Protein AF-A0A151L3L3-F1 (afdb_monomer_lite)

Sequence (110 aa):
MELNKNEDINKINLDGIQVESSSKEEAIRVCTRIRPLFQKEINQGHLKAWKMNETDMHLIIDPPSMTEMLNARVAKKGNKIELKKNVEKSEGQKAVIQRHYAFDRCFDDF

Radius of gyration: 25.7 Å; chains: 1; bounding box: 40×74×55 Å

Structure (mmCIF, N/CA/C/O backbone):
data_AF-A0A151L3L3-F1
#
_entry.id   AF-A0A151L3L3-F1
#
loop_
_atom_site.group_PDB
_atom_site.id
_atom_site.type_symbol
_atom_site.label_atom_id
_atom_site.label_alt_id
_atom_site.label_comp_id
_atom_site.label_asym_id
_atom_site.label_entity_id
_atom_site.label_seq_id
_atom_site.pdbx_PDB_ins_code
_atom_site.Cartn_x
_atom_site.Cartn_y
_atom_site.Cartn_z
_atom_site.occupancy
_atom_site.B_iso_or_equiv
_atom_site.auth_seq_id
_atom_site.auth_comp_id
_atom_site.auth_asym_id
_atom_site.auth_atom_id
_atom_site.pdbx_PDB_model_num
ATOM 1 N N . MET A 1 1 ? -18.244 -52.122 -29.586 1.00 37.28 1 MET A N 1
ATOM 2 C CA . MET A 1 1 ? -18.258 -50.797 -28.933 1.00 37.28 1 MET A CA 1
ATOM 3 C C . MET A 1 1 ? -16.913 -50.633 -28.259 1.00 37.28 1 MET A C 1
ATOM 5 O O . MET A 1 1 ? -16.701 -51.210 -27.202 1.00 37.28 1 MET A O 1
ATOM 9 N N . GLU A 1 2 ? -15.981 -49.971 -28.937 1.00 38.38 2 GLU A N 1
ATOM 10 C CA . GLU A 1 2 ? -14.622 -49.745 -28.440 1.00 38.38 2 GLU A CA 1
ATOM 11 C C . GLU A 1 2 ? -14.571 -48.387 -27.732 1.00 38.38 2 GLU A C 1
ATOM 13 O O . GLU A 1 2 ? -15.015 -47.372 -28.267 1.00 38.38 2 GLU A O 1
ATOM 18 N N . LEU A 1 3 ? -14.105 -48.403 -26.485 1.00 42.69 3 LEU A N 1
ATOM 19 C CA . LEU A 1 3 ? -13.989 -47.245 -25.603 1.00 42.69 3 LEU A CA 1
ATOM 20 C C . LEU A 1 3 ? -12.661 -46.531 -25.890 1.00 42.69 3 LEU A C 1
ATOM 22 O O . LEU A 1 3 ? -11.616 -46.969 -25.410 1.00 42.69 3 LEU A O 1
ATOM 26 N N . ASN A 1 4 ? -12.697 -45.429 -26.642 1.00 43.34 4 ASN A N 1
ATOM 27 C CA . ASN A 1 4 ? -11.537 -44.549 -26.796 1.00 43.34 4 ASN A CA 1
ATOM 28 C C . ASN A 1 4 ? -11.356 -43.693 -25.534 1.00 43.34 4 ASN A C 1
ATOM 30 O O . ASN A 1 4 ? -12.164 -42.813 -25.239 1.00 43.34 4 ASN A O 1
ATOM 34 N N . LYS A 1 5 ? -10.281 -43.968 -24.791 1.00 48.44 5 LYS A N 1
ATOM 35 C CA . LYS A 1 5 ? -9.754 -43.113 -23.725 1.00 48.44 5 LYS A CA 1
ATOM 36 C C . LYS A 1 5 ? -8.860 -42.049 -24.365 1.00 48.44 5 LYS A C 1
ATOM 38 O O . LYS A 1 5 ? -7.741 -42.363 -24.754 1.00 48.44 5 LYS A O 1
ATOM 43 N N . ASN A 1 6 ? -9.339 -40.812 -24.456 1.00 47.97 6 ASN A N 1
ATOM 44 C CA . ASN A 1 6 ? -8.477 -39.664 -24.730 1.00 47.97 6 ASN A CA 1
ATOM 45 C C . ASN A 1 6 ? -8.056 -39.054 -23.390 1.00 47.97 6 ASN A C 1
ATOM 47 O O . ASN A 1 6 ? -8.838 -38.378 -22.727 1.00 47.97 6 ASN A O 1
ATOM 51 N N . GLU A 1 7 ? -6.830 -39.359 -22.975 1.00 47.16 7 GLU A N 1
ATOM 52 C CA . GLU A 1 7 ? -6.124 -38.627 -21.928 1.00 47.16 7 GLU A CA 1
ATOM 53 C C . GLU A 1 7 ? -5.568 -37.340 -22.552 1.00 47.16 7 GLU A C 1
ATOM 55 O O . GLU A 1 7 ? -4.547 -37.360 -23.241 1.00 47.16 7 GLU A O 1
ATOM 60 N N . ASP A 1 8 ? -6.257 -36.218 -22.335 1.00 44.59 8 ASP A N 1
ATOM 61 C CA . ASP A 1 8 ? -5.777 -34.885 -22.710 1.00 44.59 8 ASP A CA 1
ATOM 62 C C . ASP A 1 8 ? -4.604 -34.480 -21.807 1.00 44.59 8 ASP A C 1
ATOM 64 O O . ASP A 1 8 ? -4.742 -33.796 -20.789 1.00 44.59 8 ASP A O 1
ATOM 68 N N . ILE A 1 9 ? -3.405 -34.921 -22.182 1.00 51.06 9 ILE A N 1
ATOM 69 C CA . ILE A 1 9 ? -2.154 -34.405 -21.635 1.00 51.06 9 ILE A CA 1
ATOM 70 C C . ILE A 1 9 ? -1.925 -33.032 -22.274 1.00 51.06 9 ILE A C 1
ATOM 72 O O . ILE A 1 9 ? -1.364 -32.927 -23.366 1.00 51.06 9 ILE A O 1
ATOM 76 N N . ASN A 1 10 ? -2.338 -31.969 -21.582 1.00 50.16 10 ASN A N 1
ATOM 77 C CA . ASN A 1 10 ? -1.951 -30.595 -21.903 1.00 50.16 10 ASN A CA 1
ATOM 78 C C . ASN A 1 10 ? -0.427 -30.427 -21.748 1.00 50.16 10 ASN A C 1
ATOM 80 O O . ASN A 1 10 ? 0.072 -29.968 -20.721 1.00 50.16 10 ASN A O 1
ATOM 84 N N . LYS A 1 11 ? 0.333 -30.810 -22.780 1.00 47.16 11 LYS A N 1
ATOM 85 C CA . LYS A 1 11 ? 1.734 -30.416 -22.953 1.00 47.16 11 LYS A CA 1
ATOM 86 C C . LYS A 1 11 ? 1.757 -28.961 -23.401 1.00 47.16 11 LYS A C 1
ATOM 88 O O . LYS A 1 11 ? 1.566 -28.659 -24.576 1.00 47.16 11 LYS A O 1
ATOM 93 N N . ILE A 1 12 ? 1.985 -28.058 -22.455 1.00 57.12 12 ILE A N 1
ATOM 94 C CA . ILE A 1 12 ? 2.284 -26.659 -22.759 1.00 57.12 12 ILE A CA 1
ATOM 9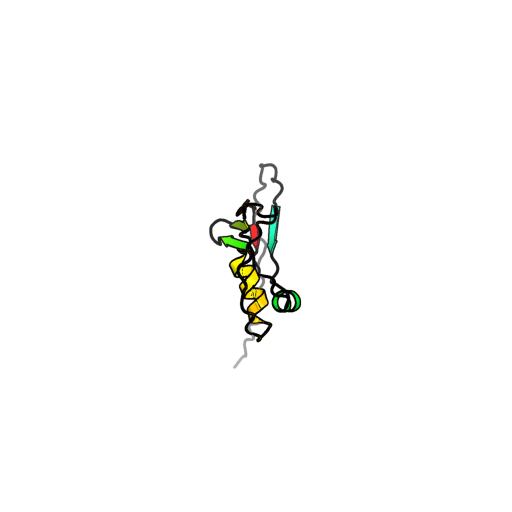5 C C . ILE A 1 12 ? 3.652 -26.650 -23.447 1.00 57.12 12 ILE A C 1
ATOM 97 O O . ILE A 1 12 ? 4.678 -26.902 -22.818 1.00 57.12 12 ILE A O 1
ATOM 101 N N . ASN A 1 13 ? 3.647 -26.450 -24.762 1.00 53.75 13 ASN A N 1
ATOM 102 C CA . ASN A 1 13 ? 4.846 -26.435 -25.586 1.00 53.75 13 ASN A CA 1
ATOM 103 C C . ASN A 1 13 ? 5.558 -25.084 -25.384 1.00 53.75 13 ASN A C 1
ATOM 105 O O . ASN A 1 13 ? 5.068 -24.050 -25.833 1.00 53.75 13 ASN A O 1
ATOM 109 N N . LEU A 1 14 ? 6.670 -25.089 -24.645 1.00 58.91 14 LEU A N 1
ATOM 110 C CA . LEU A 1 14 ? 7.466 -23.900 -24.293 1.00 58.91 14 LEU A CA 1
ATOM 111 C C . LEU A 1 14 ? 8.474 -23.494 -25.389 1.00 58.91 14 LEU A C 1
ATOM 113 O O . LEU A 1 14 ? 9.115 -22.454 -25.267 1.00 58.91 14 LEU A O 1
ATOM 117 N N . ASP A 1 15 ? 8.567 -24.260 -26.479 1.00 52.28 15 ASP A N 1
ATOM 118 C CA . ASP A 1 15 ? 9.569 -24.099 -27.549 1.00 52.28 15 ASP A CA 1
ATOM 119 C C . ASP A 1 15 ? 9.363 -22.867 -28.459 1.00 52.28 15 ASP A C 1
ATOM 121 O O . ASP A 1 15 ? 10.119 -22.656 -29.403 1.00 52.28 15 ASP A O 1
ATOM 125 N N . GLY A 1 16 ? 8.348 -22.037 -28.193 1.00 46.94 16 GLY A N 1
ATOM 126 C CA . GLY A 1 16 ? 8.012 -20.860 -29.004 1.00 46.94 16 GLY A CA 1
ATOM 127 C C . GLY A 1 16 ? 8.430 -19.506 -28.424 1.00 46.94 16 GLY A C 1
ATOM 128 O O . GLY A 1 16 ? 8.229 -18.489 -29.086 1.00 46.94 16 GLY A O 1
ATOM 129 N N . ILE A 1 17 ? 8.985 -19.443 -27.207 1.00 50.94 17 ILE A N 1
ATOM 130 C CA . ILE A 1 17 ? 9.447 -18.165 -26.640 1.00 50.94 17 ILE A CA 1
ATOM 131 C C . ILE A 1 17 ? 10.849 -17.888 -27.182 1.00 50.94 17 ILE A C 1
ATOM 133 O O . ILE A 1 17 ? 11.864 -18.145 -26.538 1.00 50.94 17 ILE A O 1
ATOM 137 N N . GLN A 1 18 ? 10.896 -17.380 -28.410 1.00 50.06 18 GLN A N 1
ATOM 138 C CA . GLN A 1 18 ? 12.109 -16.830 -28.991 1.00 50.06 18 GLN A CA 1
ATOM 139 C C . GLN A 1 18 ? 12.467 -15.559 -28.211 1.00 50.06 18 GLN A C 1
ATOM 141 O O . GLN A 1 18 ? 11.895 -14.492 -28.420 1.00 50.06 18 GLN A O 1
ATOM 146 N N . VAL A 1 19 ? 13.379 -15.698 -27.247 1.00 54.88 19 VAL A N 1
ATOM 147 C CA . VAL A 1 19 ? 13.983 -14.568 -26.539 1.00 54.88 19 VAL A CA 1
ATOM 148 C C . VAL A 1 19 ? 14.866 -13.851 -27.552 1.00 54.88 19 VAL A C 1
ATOM 150 O O . VAL A 1 19 ? 15.989 -14.279 -27.817 1.00 54.88 19 VAL A O 1
ATOM 153 N N . GLU A 1 20 ? 14.344 -12.795 -28.176 1.00 53.41 20 GLU A N 1
ATOM 154 C CA . GLU A 1 20 ? 15.188 -11.889 -28.948 1.00 53.41 20 GLU A CA 1
ATOM 155 C C . GLU A 1 20 ? 16.318 -11.405 -28.037 1.00 53.41 20 GLU A C 1
ATOM 157 O O . GLU A 1 20 ? 16.079 -10.898 -26.937 1.00 53.41 20 GLU A O 1
ATOM 162 N N . SER A 1 21 ? 17.563 -11.611 -28.468 1.00 54.19 21 SER A N 1
ATOM 163 C CA . SER A 1 21 ? 18.743 -11.150 -27.750 1.00 54.19 21 SER A CA 1
ATOM 164 C C . SER A 1 21 ? 18.717 -9.624 -27.707 1.00 54.19 21 SER A C 1
ATOM 166 O O . SER A 1 21 ? 19.129 -8.959 -28.659 1.00 54.19 21 SER A O 1
ATOM 168 N N . SER A 1 22 ? 18.183 -9.075 -26.615 1.00 58.31 22 SER A N 1
ATOM 169 C CA . SER A 1 22 ? 18.142 -7.643 -26.341 1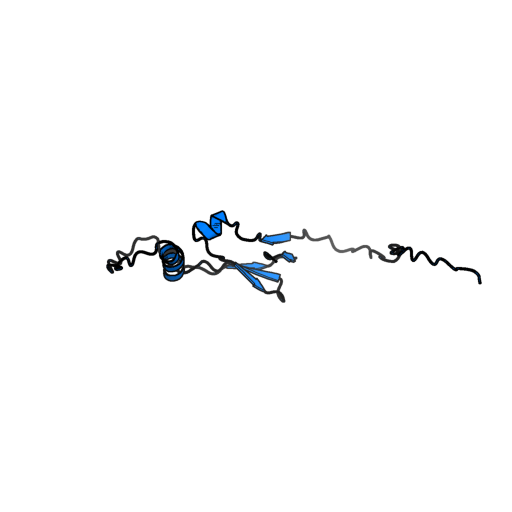.00 58.31 22 SER A CA 1
ATOM 170 C C . SER A 1 22 ? 19.569 -7.104 -26.318 1.00 58.31 22 SER A C 1
ATOM 172 O O . SER A 1 22 ? 20.288 -7.247 -25.337 1.00 58.31 22 SER A O 1
ATOM 174 N N . SER A 1 23 ? 19.975 -6.440 -27.396 1.00 59.97 23 SER A N 1
ATOM 175 C CA . SER A 1 23 ? 21.223 -5.675 -27.509 1.00 59.97 23 SER A CA 1
ATOM 176 C C . SER A 1 23 ? 21.196 -4.351 -26.726 1.00 59.97 23 SER A C 1
ATOM 178 O O . SER A 1 23 ? 22.049 -3.489 -26.920 1.00 59.97 23 SER A O 1
ATOM 180 N N . LYS A 1 24 ? 20.222 -4.177 -25.825 1.00 64.56 24 LYS A N 1
ATOM 181 C CA . LYS A 1 24 ? 20.184 -3.105 -24.829 1.00 64.56 24 LYS A CA 1
ATOM 182 C C . LYS A 1 24 ? 20.694 -3.683 -23.519 1.00 64.56 24 LYS A C 1
ATOM 184 O O . LYS A 1 24 ? 20.177 -4.715 -23.096 1.00 64.56 24 LYS A O 1
ATOM 189 N N . GLU A 1 25 ? 21.669 -3.019 -22.895 1.00 67.44 25 GLU A N 1
ATOM 190 C CA . GLU A 1 25 ? 22.038 -3.284 -21.502 1.00 67.44 25 GLU A CA 1
ATOM 191 C C . GLU A 1 25 ? 20.758 -3.436 -20.682 1.00 67.44 25 GLU A C 1
ATOM 193 O O . GLU A 1 25 ? 19.898 -2.548 -20.666 1.00 67.44 25 GLU A O 1
ATOM 198 N N . GLU A 1 26 ? 20.584 -4.611 -20.085 1.00 74.00 26 GLU A N 1
ATOM 199 C CA . GLU A 1 26 ? 19.405 -4.898 -19.291 1.00 74.00 26 GLU A CA 1
ATOM 200 C C . GLU A 1 26 ? 19.449 -3.993 -18.058 1.00 74.00 26 GLU A C 1
ATOM 202 O O . GLU A 1 26 ? 20.269 -4.164 -17.157 1.00 74.00 26 GLU A O 1
ATOM 207 N N . ALA A 1 27 ? 18.604 -2.962 -18.058 1.00 83.25 27 ALA A N 1
ATOM 208 C CA . ALA A 1 27 ? 18.503 -2.053 -16.930 1.00 83.25 27 ALA A CA 1
ATOM 209 C C . ALA A 1 27 ? 18.065 -2.831 -15.682 1.00 83.25 27 ALA A C 1
ATOM 211 O O . ALA A 1 27 ? 17.179 -3.688 -15.761 1.00 83.25 27 ALA A O 1
ATOM 212 N N . ILE A 1 28 ? 18.656 -2.506 -14.525 1.00 90.12 28 ILE A N 1
ATOM 213 C CA . ILE A 1 28 ? 18.249 -3.091 -13.243 1.00 90.12 28 ILE A CA 1
ATOM 214 C C . ILE A 1 28 ? 16.763 -2.802 -13.037 1.00 90.12 28 ILE A C 1
ATOM 216 O O . ILE A 1 28 ? 16.353 -1.645 -12.952 1.00 90.12 28 ILE A O 1
ATOM 220 N N . ARG A 1 29 ? 15.972 -3.871 -12.943 1.00 91.31 29 ARG A N 1
ATOM 221 C CA . ARG A 1 29 ? 14.537 -3.795 -12.676 1.00 91.31 29 ARG A CA 1
ATOM 222 C C . ARG A 1 29 ? 14.287 -3.754 -11.177 1.00 91.31 29 ARG A C 1
ATOM 224 O O . ARG A 1 29 ? 14.843 -4.560 -10.431 1.00 91.31 29 ARG A O 1
ATOM 231 N N . VAL A 1 30 ? 13.415 -2.854 -10.741 1.00 92.81 30 VAL A N 1
ATOM 232 C CA . VAL A 1 30 ? 13.027 -2.699 -9.337 1.00 92.81 30 VAL A CA 1
ATOM 233 C C . VAL A 1 30 ? 11.517 -2.841 -9.219 1.00 92.81 30 VAL A C 1
ATOM 235 O O . VAL A 1 30 ? 10.753 -2.163 -9.904 1.00 92.81 30 VAL A O 1
ATOM 238 N N . CYS A 1 31 ? 11.078 -3.716 -8.318 1.00 92.94 31 CYS A N 1
ATOM 239 C CA . CYS A 1 31 ? 9.668 -3.915 -8.015 1.00 92.94 31 CYS A CA 1
ATOM 240 C C . CYS A 1 31 ? 9.366 -3.663 -6.539 1.00 92.94 31 CYS A C 1
ATOM 242 O O . CYS A 1 31 ? 10.243 -3.741 -5.676 1.00 92.94 31 CYS A O 1
ATOM 244 N N . THR A 1 32 ? 8.098 -3.380 -6.253 1.00 92.44 32 THR A N 1
ATOM 245 C CA . THR A 1 32 ? 7.583 -3.274 -4.887 1.00 92.44 32 THR A CA 1
ATOM 246 C C . THR A 1 32 ? 6.391 -4.200 -4.696 1.00 92.44 32 THR A C 1
ATOM 248 O O . THR A 1 32 ? 5.595 -4.395 -5.614 1.00 92.44 32 THR A O 1
ATOM 251 N N . ARG A 1 33 ? 6.261 -4.768 -3.495 1.00 92.50 33 ARG A N 1
ATOM 252 C CA . ARG A 1 33 ? 5.105 -5.567 -3.089 1.00 92.50 33 ARG A CA 1
ATOM 253 C C . ARG A 1 33 ? 4.660 -5.155 -1.702 1.00 92.50 33 ARG A C 1
ATOM 255 O O . ARG A 1 33 ? 5.463 -5.155 -0.768 1.00 92.50 33 ARG A O 1
ATOM 262 N N . ILE A 1 34 ? 3.379 -4.855 -1.564 1.00 92.50 34 ILE A N 1
ATOM 263 C CA . ILE A 1 34 ? 2.789 -4.495 -0.284 1.00 92.50 34 ILE A CA 1
ATOM 264 C C . ILE A 1 34 ? 2.001 -5.679 0.250 1.00 92.50 34 ILE A C 1
ATOM 266 O O . ILE A 1 34 ? 1.298 -6.363 -0.478 1.00 92.50 34 ILE A O 1
ATOM 270 N N . ARG A 1 35 ? 2.158 -5.956 1.542 1.00 94.31 35 ARG A N 1
ATOM 271 C CA . ARG A 1 35 ? 1.390 -7.002 2.216 1.00 94.31 35 ARG A CA 1
ATOM 272 C C . ARG A 1 35 ? 0.083 -6.434 2.781 1.00 94.31 35 ARG A C 1
ATOM 274 O O . ARG A 1 35 ? 0.067 -5.267 3.184 1.00 94.31 35 ARG A O 1
ATOM 281 N N . PRO A 1 36 ? -0.954 -7.268 2.944 1.00 94.06 36 PRO A N 1
ATOM 282 C CA . PRO A 1 36 ? -2.103 -6.915 3.764 1.00 94.06 36 PRO A CA 1
ATOM 283 C C . PRO A 1 36 ? -1.692 -6.563 5.197 1.00 94.06 36 PRO A C 1
ATOM 285 O O . PRO A 1 36 ? -0.657 -7.011 5.713 1.00 94.06 36 PRO A O 1
ATOM 288 N N . LEU A 1 37 ? -2.550 -5.800 5.874 1.00 93.00 37 LEU A N 1
ATOM 289 C CA . LEU A 1 37 ? -2.460 -5.638 7.321 1.00 93.00 37 LEU A CA 1
ATOM 290 C C . LEU A 1 37 ? -2.806 -6.959 8.016 1.00 93.00 37 LEU A C 1
ATOM 292 O O . LEU A 1 37 ? -3.805 -7.605 7.708 1.00 93.00 37 LEU A O 1
ATOM 296 N N . PHE A 1 38 ? -2.004 -7.339 9.004 1.00 94.12 38 PHE A N 1
ATOM 297 C CA . PHE A 1 38 ? -2.293 -8.479 9.860 1.00 94.12 38 PHE A CA 1
ATOM 298 C C . PHE A 1 38 ? -3.434 -8.157 10.825 1.00 94.12 38 PHE A C 1
ATOM 300 O O . PHE A 1 38 ? -3.591 -7.019 11.274 1.00 94.12 38 PHE A O 1
ATOM 307 N N . GLN A 1 39 ? -4.158 -9.187 11.274 1.00 92.31 39 GLN A N 1
ATOM 308 C CA . GLN A 1 39 ? -5.260 -9.016 12.226 1.00 92.31 39 GLN A CA 1
ATOM 309 C C . GLN A 1 39 ? -4.839 -8.268 13.500 1.00 92.31 39 GLN A C 1
ATOM 311 O O . GLN A 1 39 ? -5.593 -7.453 14.021 1.00 92.31 39 GLN A O 1
ATOM 316 N N . LYS A 1 40 ? -3.613 -8.489 13.994 1.00 94.06 40 LYS A N 1
ATOM 317 C CA . LYS A 1 40 ? -3.075 -7.769 15.159 1.00 94.06 40 LYS A CA 1
ATOM 318 C C . LYS A 1 40 ? -2.941 -6.263 14.904 1.00 94.06 40 LYS A C 1
ATOM 320 O O . LYS A 1 40 ? -3.263 -5.476 15.788 1.00 94.06 40 LYS A O 1
ATOM 325 N N . GLU A 1 41 ? -2.505 -5.869 13.710 1.00 90.81 41 GLU A N 1
ATOM 326 C CA . GLU A 1 41 ? -2.351 -4.465 13.301 1.00 90.81 41 GLU A CA 1
ATOM 327 C C . GLU A 1 41 ? -3.722 -3.798 13.161 1.00 90.81 41 GLU A C 1
ATOM 329 O O . GLU A 1 41 ? -3.956 -2.715 13.706 1.00 90.81 41 GLU A O 1
ATOM 334 N N . ILE A 1 42 ? -4.667 -4.508 12.535 1.00 89.50 42 ILE A N 1
ATOM 335 C CA . ILE A 1 42 ? -6.068 -4.088 12.452 1.00 89.50 42 ILE A CA 1
ATOM 336 C C . ILE A 1 42 ? -6.630 -3.908 13.860 1.00 89.50 42 ILE A C 1
ATOM 338 O O . ILE A 1 42 ? -7.200 -2.861 14.147 1.00 89.50 42 ILE A O 1
ATOM 342 N N . ASN A 1 43 ? -6.404 -4.852 14.778 1.00 86.44 43 ASN A N 1
ATOM 343 C CA . ASN A 1 43 ? -6.868 -4.790 16.168 1.00 86.44 43 ASN A CA 1
ATOM 344 C C . ASN A 1 43 ? -6.212 -3.652 16.968 1.00 86.44 43 ASN A C 1
ATOM 346 O O . ASN A 1 43 ? -6.853 -3.071 17.841 1.00 86.44 43 ASN A O 1
ATOM 350 N N . GLN A 1 44 ? -4.995 -3.236 16.622 1.00 85.50 44 GLN A N 1
ATOM 351 C CA . GLN A 1 44 ? -4.319 -2.078 17.223 1.00 85.50 44 GLN A CA 1
ATOM 352 C C . GLN A 1 44 ? -4.744 -0.731 16.617 1.00 85.50 44 GLN A C 1
ATOM 354 O O . GLN A 1 44 ? -4.485 0.316 17.203 1.00 85.50 44 GLN A O 1
ATOM 359 N N . GLY A 1 45 ? -5.480 -0.750 15.502 1.00 83.69 45 GLY A N 1
ATOM 360 C CA . GLY A 1 45 ? -6.015 0.456 14.862 1.00 83.69 45 GLY A CA 1
ATOM 361 C C . GLY A 1 45 ? -5.053 1.063 13.854 1.00 83.69 45 GLY A C 1
ATOM 362 O O . GLY A 1 45 ? -5.119 2.262 13.602 1.00 83.69 45 GLY A O 1
ATOM 363 N N . HIS A 1 46 ? -4.150 0.251 13.300 1.00 88.06 46 HIS A N 1
ATOM 364 C CA . HIS A 1 46 ? -3.349 0.659 12.156 1.00 88.06 46 HIS A CA 1
ATOM 365 C C . HIS A 1 46 ? -4.262 0.847 10.945 1.00 88.06 46 HIS A C 1
ATOM 367 O O . HIS A 1 46 ? -5.185 0.065 10.718 1.00 88.06 46 HIS A O 1
ATOM 373 N N . LEU A 1 47 ? -3.989 1.902 10.186 1.00 88.44 47 LEU A N 1
ATOM 374 C CA . LEU A 1 47 ? -4.718 2.250 8.979 1.00 88.44 47 LEU A CA 1
ATOM 375 C C . LEU A 1 47 ? -3.826 2.015 7.768 1.00 88.44 47 LEU A C 1
ATOM 377 O O . LEU A 1 47 ? -2.615 2.243 7.823 1.00 88.44 47 LEU A O 1
ATOM 381 N N . LYS A 1 48 ? -4.442 1.578 6.670 1.00 89.88 48 LYS A N 1
ATOM 382 C CA . LYS A 1 48 ? -3.791 1.526 5.363 1.00 89.88 48 LYS A CA 1
ATOM 383 C C . LYS A 1 48 ? -3.401 2.950 4.964 1.00 89.88 48 LYS A C 1
ATOM 385 O O . LYS A 1 48 ? -4.233 3.849 5.013 1.00 89.88 48 LYS A O 1
ATOM 390 N N . ALA A 1 49 ? -2.137 3.134 4.595 1.00 90.44 49 ALA A N 1
ATOM 391 C CA . ALA A 1 49 ? -1.546 4.434 4.261 1.00 90.44 49 ALA A CA 1
ATOM 392 C C . ALA A 1 49 ? -0.950 4.442 2.844 1.00 90.44 49 ALA A C 1
ATOM 394 O O . ALA A 1 49 ? -0.014 5.182 2.547 1.00 90.44 49 ALA A O 1
ATOM 395 N N . TRP A 1 50 ? -1.434 3.545 1.985 1.00 90.38 50 TRP A N 1
ATOM 396 C CA . TRP A 1 50 ? -0.969 3.397 0.616 1.00 90.38 50 TRP A CA 1
ATOM 397 C C . TRP A 1 50 ? -2.133 3.161 -0.338 1.00 90.38 50 TRP A C 1
ATOM 399 O O . TRP A 1 50 ? -3.143 2.547 0.020 1.00 90.38 50 TRP A O 1
ATOM 409 N N . LYS A 1 51 ? -1.956 3.634 -1.566 1.00 88.81 51 LYS A N 1
ATOM 410 C CA . LYS A 1 51 ? -2.816 3.388 -2.722 1.00 88.81 51 LYS A CA 1
ATOM 411 C C . LYS A 1 51 ? -1.916 2.992 -3.889 1.00 88.81 51 LYS A C 1
ATOM 413 O O . LYS A 1 51 ? -0.801 3.502 -4.010 1.00 88.81 51 LYS A O 1
ATOM 418 N N . MET A 1 52 ? -2.393 2.087 -4.728 1.00 86.38 52 MET A N 1
ATOM 419 C CA . MET A 1 52 ? -1.727 1.717 -5.970 1.00 86.38 52 MET A CA 1
ATOM 420 C C . MET A 1 52 ? -2.661 2.072 -7.119 1.00 86.38 52 MET A C 1
ATOM 422 O O . MET A 1 52 ? -3.849 1.770 -7.038 1.00 86.38 52 MET A O 1
ATOM 426 N N . ASN A 1 53 ? -2.150 2.761 -8.140 1.00 78.69 53 ASN A N 1
ATOM 427 C CA . ASN A 1 53 ? -2.910 2.937 -9.373 1.00 78.69 53 ASN A CA 1
ATOM 428 C C . ASN A 1 53 ? -2.628 1.744 -10.296 1.00 78.69 53 ASN A C 1
ATOM 430 O O . ASN A 1 53 ? -1.479 1.558 -10.701 1.00 78.69 53 ASN A O 1
ATOM 434 N N . GLU A 1 54 ? -3.660 0.959 -10.615 1.00 66.25 54 GLU A N 1
ATOM 435 C CA . GLU A 1 54 ? -3.569 -0.230 -11.475 1.00 66.25 54 GLU A CA 1
ATOM 436 C C . GLU A 1 54 ? -3.049 0.103 -12.880 1.00 66.25 54 GLU A C 1
ATOM 438 O O . GLU A 1 54 ? -2.349 -0.707 -13.484 1.00 66.25 54 GLU A O 1
ATOM 443 N N . THR A 1 55 ? -3.343 1.303 -13.395 1.00 71.81 55 THR A N 1
ATOM 444 C CA . THR A 1 55 ? -2.928 1.701 -14.749 1.00 71.81 55 THR A CA 1
ATOM 445 C C . THR A 1 55 ? -1.480 2.160 -14.816 1.00 71.81 55 THR A C 1
ATOM 447 O O . THR A 1 55 ? -0.798 1.904 -15.805 1.00 71.81 55 THR A O 1
ATOM 450 N N . ASP A 1 56 ? -0.998 2.826 -13.767 1.00 68.31 56 ASP A N 1
ATOM 451 C CA . ASP A 1 56 ? 0.242 3.596 -13.859 1.00 68.31 56 ASP A CA 1
ATOM 452 C C . ASP A 1 56 ? 1.410 2.935 -13.123 1.00 68.31 56 ASP A C 1
ATOM 454 O O . ASP A 1 56 ? 2.516 3.466 -13.172 1.00 68.31 56 ASP A O 1
ATOM 458 N N . MET A 1 57 ? 1.202 1.820 -12.410 1.00 80.12 57 MET A N 1
ATOM 459 C CA . MET A 1 57 ? 2.242 1.174 -11.588 1.00 80.12 57 MET A CA 1
ATOM 460 C C . MET A 1 57 ? 2.919 2.152 -10.608 1.00 80.12 57 MET A C 1
ATOM 462 O O . MET A 1 57 ? 4.120 2.070 -10.341 1.00 80.12 57 MET A O 1
ATOM 466 N N . HIS A 1 58 ? 2.142 3.091 -10.062 1.00 87.94 58 HIS A N 1
ATOM 467 C CA . HIS A 1 58 ? 2.613 4.057 -9.073 1.00 87.94 58 HIS A CA 1
ATOM 468 C C . HIS A 1 58 ? 2.149 3.668 -7.674 1.00 87.94 58 HIS A C 1
ATOM 470 O O . HIS A 1 58 ? 0.959 3.452 -7.427 1.00 87.94 58 HIS A O 1
ATOM 476 N N . LEU A 1 59 ? 3.099 3.658 -6.741 1.00 90.81 59 LEU A N 1
ATOM 477 C CA . LEU A 1 59 ? 2.832 3.565 -5.317 1.00 90.81 59 LEU A CA 1
ATOM 478 C 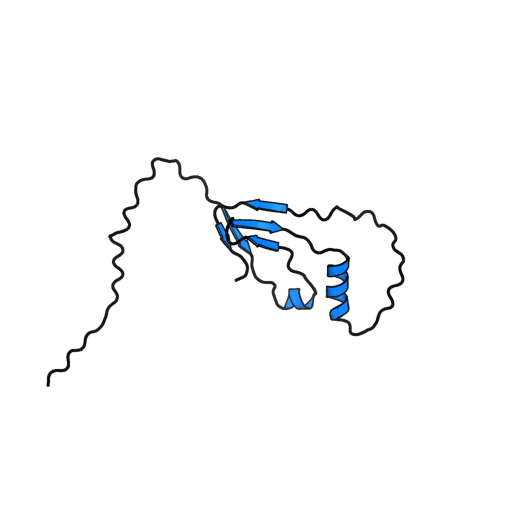C . LEU A 1 59 ? 2.664 4.968 -4.737 1.00 90.81 59 LEU A C 1
ATOM 480 O O . LEU A 1 59 ? 3.601 5.769 -4.707 1.00 90.81 59 LEU A O 1
ATOM 484 N N . ILE A 1 60 ? 1.468 5.236 -4.229 1.00 91.38 60 ILE A N 1
ATOM 485 C CA . ILE A 1 60 ? 1.117 6.469 -3.540 1.00 91.38 60 ILE A CA 1
ATOM 486 C C . ILE A 1 60 ? 1.099 6.182 -2.041 1.00 91.38 60 ILE A C 1
ATOM 488 O O . ILE A 1 60 ? 0.263 5.416 -1.565 1.00 91.38 60 ILE A O 1
ATOM 492 N N . ILE A 1 61 ? 2.003 6.803 -1.289 1.00 90.25 61 ILE A N 1
ATOM 493 C CA . ILE A 1 61 ? 1.988 6.782 0.176 1.00 90.25 61 ILE A CA 1
ATOM 494 C C . ILE A 1 61 ? 1.183 7.986 0.651 1.00 90.25 61 ILE A C 1
ATOM 496 O O . ILE A 1 61 ? 1.610 9.126 0.471 1.00 90.25 61 ILE A O 1
ATOM 500 N N . ASP A 1 62 ? 0.030 7.712 1.251 1.00 87.00 62 ASP A N 1
ATOM 501 C CA . ASP A 1 62 ? -0.970 8.681 1.701 1.00 87.00 62 ASP A CA 1
ATOM 502 C C . ASP A 1 62 ? -1.208 8.480 3.207 1.00 87.00 62 ASP A C 1
ATOM 504 O O . ASP A 1 62 ? -1.997 7.616 3.604 1.00 87.00 62 ASP A O 1
ATOM 508 N N . PRO A 1 63 ? -0.439 9.167 4.075 1.00 84.75 63 PRO A N 1
ATOM 509 C CA . PRO A 1 63 ? -0.534 8.958 5.512 1.00 84.75 63 PRO A CA 1
ATOM 510 C C . PRO A 1 63 ? -1.889 9.440 6.055 1.00 84.75 63 PRO A C 1
ATOM 512 O O . PRO A 1 63 ? -2.347 10.515 5.672 1.00 84.75 63 PRO A O 1
ATOM 515 N N . PRO A 1 64 ? -2.509 8.703 6.994 1.00 83.12 64 PRO A N 1
ATOM 516 C CA . PRO A 1 64 ? -3.801 9.081 7.549 1.00 83.12 64 PRO A CA 1
ATOM 517 C C . PRO A 1 64 ? -3.719 10.414 8.298 1.00 83.12 64 PRO A C 1
ATOM 519 O O . PRO A 1 64 ? -2.747 10.711 9.004 1.00 83.12 64 PRO A O 1
ATOM 522 N N . SER A 1 65 ? -4.781 11.202 8.193 1.00 81.69 65 SER A N 1
ATOM 523 C CA . SER A 1 65 ? -4.950 12.442 8.942 1.00 81.69 65 SER A CA 1
ATOM 524 C C . SER A 1 65 ? -5.067 12.182 10.448 1.00 81.69 65 SER A C 1
ATOM 526 O O . SER A 1 65 ? -5.427 11.095 10.909 1.00 81.69 65 SER A O 1
ATOM 528 N N . MET A 1 66 ? -4.821 13.222 11.251 1.00 77.25 66 MET A N 1
ATOM 529 C CA . MET A 1 66 ? -4.994 13.145 12.708 1.00 77.25 66 MET A CA 1
ATOM 530 C C . MET A 1 66 ? -6.409 12.702 13.103 1.00 77.25 66 MET A C 1
ATOM 532 O O . MET A 1 66 ? -6.569 11.916 14.035 1.00 77.25 66 MET A O 1
ATOM 536 N N . THR A 1 67 ? -7.429 13.164 12.378 1.00 80.19 67 THR A N 1
ATOM 537 C CA . THR A 1 67 ? -8.829 12.794 12.616 1.00 80.19 67 THR A CA 1
ATOM 538 C C . THR A 1 67 ? -9.073 11.309 12.356 1.00 80.19 67 THR A C 1
ATOM 540 O O . THR A 1 67 ? -9.682 10.635 13.186 1.00 80.19 67 THR A O 1
ATOM 543 N N . GLU A 1 68 ? -8.563 10.774 11.245 1.00 80.50 68 GLU A N 1
ATOM 544 C CA . GLU A 1 68 ? -8.691 9.350 10.908 1.00 80.50 68 GLU A CA 1
ATOM 545 C C . GLU A 1 68 ? -7.988 8.469 11.943 1.00 80.50 68 GLU A C 1
ATOM 547 O O . GLU A 1 68 ? -8.568 7.492 12.422 1.00 80.50 68 GLU A O 1
ATOM 552 N N . MET A 1 69 ? -6.786 8.864 12.374 1.00 80.06 69 MET A N 1
ATOM 553 C CA . MET A 1 69 ? -6.059 8.162 13.435 1.00 80.06 69 MET A CA 1
ATOM 554 C C . MET A 1 69 ? -6.809 8.168 14.773 1.00 80.06 69 MET A C 1
ATOM 556 O O . MET A 1 69 ? -6.802 7.163 15.488 1.00 80.06 69 MET A O 1
ATOM 560 N N . LEU A 1 70 ? -7.460 9.279 15.135 1.00 78.81 70 LEU A N 1
ATOM 561 C CA . LEU A 1 70 ? -8.265 9.366 16.356 1.00 78.81 70 LEU A CA 1
ATOM 562 C C . LEU A 1 70 ? -9.509 8.472 16.265 1.00 78.81 70 LEU A C 1
ATOM 564 O O . LEU A 1 70 ? -9.757 7.685 17.180 1.00 78.81 70 LEU A O 1
ATOM 568 N N . ASN A 1 71 ? -10.239 8.510 15.150 1.00 79.44 71 ASN A N 1
ATOM 569 C CA . ASN A 1 71 ? -11.437 7.690 14.944 1.00 79.44 71 ASN A CA 1
ATOM 570 C C . ASN A 1 71 ? -11.129 6.185 14.971 1.00 79.44 71 ASN A C 1
ATOM 572 O O . ASN A 1 71 ? -11.855 5.417 15.606 1.00 79.44 71 ASN A O 1
ATOM 576 N N . ALA A 1 72 ? -10.013 5.765 14.368 1.00 74.75 72 ALA A N 1
ATOM 577 C CA . ALA A 1 72 ? -9.574 4.368 14.362 1.00 74.75 72 ALA A CA 1
ATOM 578 C C . ALA A 1 72 ? -9.255 3.818 15.766 1.00 74.75 72 ALA A C 1
ATOM 580 O O . ALA A 1 72 ? -9.386 2.615 16.017 1.00 74.75 72 ALA A O 1
ATOM 581 N N . ARG A 1 73 ? -8.855 4.695 16.697 1.00 69.56 73 ARG A N 1
ATOM 582 C CA . ARG A 1 73 ? -8.618 4.352 18.109 1.00 69.56 73 ARG A CA 1
ATOM 583 C C . ARG A 1 73 ? -9.910 4.352 18.928 1.00 69.56 73 ARG A C 1
ATOM 585 O O . ARG A 1 73 ? -10.077 3.490 19.790 1.00 69.56 73 ARG A O 1
ATOM 592 N N . VAL A 1 74 ? -10.818 5.295 18.664 1.00 62.09 74 VAL A N 1
ATOM 593 C CA . VAL A 1 74 ? -12.079 5.458 19.411 1.00 62.09 74 VAL A CA 1
ATOM 594 C C . VAL A 1 74 ? -13.071 4.337 19.102 1.00 62.09 74 VAL A C 1
ATOM 596 O O . VAL A 1 74 ? -13.686 3.821 20.029 1.00 62.09 74 VAL A O 1
ATOM 599 N N . ALA A 1 75 ? -13.157 3.868 17.853 1.00 56.66 75 ALA A N 1
ATOM 600 C CA . ALA A 1 75 ? -14.084 2.801 17.456 1.00 56.66 75 ALA A CA 1
ATOM 601 C C . ALA A 1 75 ? -13.914 1.471 18.233 1.00 56.66 75 ALA A C 1
ATOM 603 O O . ALA A 1 75 ? -14.801 0.625 18.194 1.00 56.66 75 ALA A O 1
ATOM 604 N N . LYS A 1 76 ? -12.806 1.279 18.966 1.00 57.19 76 LYS A N 1
ATOM 605 C CA . LYS A 1 76 ? -12.545 0.075 19.779 1.00 57.19 76 LYS A CA 1
ATOM 606 C C . LYS A 1 76 ? -12.796 0.218 21.271 1.00 57.19 76 LYS A C 1
ATOM 608 O O . LYS A 1 76 ? -12.909 -0.791 21.962 1.00 57.19 76 LYS A O 1
ATOM 613 N N . LYS A 1 77 ? -12.863 1.440 21.791 1.00 54.12 77 LYS A N 1
ATOM 614 C CA . LYS A 1 77 ? -13.242 1.684 23.183 1.00 54.12 77 LYS A CA 1
ATOM 615 C C . LYS A 1 77 ? -14.654 2.240 23.154 1.00 54.12 77 LYS A C 1
ATOM 617 O O . LYS A 1 77 ? -14.827 3.427 22.925 1.00 54.12 77 LYS A O 1
ATOM 622 N N . GLY A 1 78 ? -15.650 1.393 23.417 1.00 49.31 78 GLY A N 1
ATOM 623 C CA . GLY A 1 78 ? -17.076 1.748 23.504 1.00 49.31 78 GLY A CA 1
ATOM 624 C C . GLY A 1 78 ? -17.449 2.778 24.585 1.00 49.31 78 GLY A C 1
ATOM 625 O O . GLY A 1 78 ? -18.613 2.884 24.951 1.00 49.31 78 GLY A O 1
ATOM 626 N N . ASN A 1 79 ? -16.489 3.552 25.092 1.00 44.91 79 ASN A N 1
ATOM 627 C CA . ASN A 1 79 ? -16.719 4.644 26.018 1.00 44.91 79 ASN A CA 1
ATOM 628 C C . ASN A 1 79 ? -16.713 5.958 25.233 1.00 44.91 79 ASN A C 1
ATOM 630 O O . ASN A 1 79 ? -15.692 6.344 24.664 1.00 44.91 79 ASN A O 1
ATOM 634 N N . LYS A 1 80 ? -17.850 6.664 25.244 1.00 46.34 80 LYS A N 1
ATOM 635 C CA . LYS A 1 80 ? -17.931 8.091 24.909 1.00 46.34 80 LYS A CA 1
ATOM 636 C C . LYS A 1 80 ? -16.922 8.843 25.782 1.00 46.34 80 LYS A C 1
ATOM 638 O O . LYS A 1 80 ? -17.185 9.094 26.953 1.00 46.34 80 LYS A O 1
ATOM 643 N N . ILE A 1 81 ? -15.763 9.180 25.227 1.00 52.47 81 ILE A N 1
ATOM 644 C CA . ILE A 1 81 ? -14.839 10.124 25.850 1.00 52.47 81 ILE A CA 1
ATOM 645 C C . ILE A 1 81 ? -15.181 11.491 25.266 1.00 52.47 81 ILE A C 1
ATOM 647 O O . ILE A 1 81 ? -15.009 11.722 24.069 1.00 52.47 81 ILE A O 1
ATOM 651 N N . GLU A 1 82 ? -15.701 12.382 26.108 1.00 45.03 82 GLU A N 1
ATOM 652 C CA . GLU A 1 82 ? -15.854 13.797 25.782 1.00 45.03 82 GLU A CA 1
ATOM 653 C C . GLU A 1 82 ? -14.474 14.379 25.448 1.00 45.03 82 GLU A C 1
ATOM 655 O O . GLU A 1 82 ? -13.606 14.539 26.309 1.00 45.03 82 GLU A O 1
ATOM 660 N N . LEU A 1 83 ? -14.253 14.660 24.164 1.00 48.25 83 LEU A N 1
ATOM 661 C CA . LEU A 1 83 ? -13.045 15.308 23.666 1.00 48.25 83 LEU A CA 1
ATOM 662 C C . LEU A 1 83 ? -13.016 16.761 24.155 1.00 48.25 83 LEU A C 1
ATOM 664 O O . LEU A 1 83 ? -13.556 17.664 23.515 1.00 48.25 83 LEU A O 1
ATOM 668 N N . LYS A 1 84 ? -12.348 16.999 25.289 1.00 46.56 84 LYS A N 1
ATOM 669 C CA . LYS A 1 84 ? -11.911 18.343 25.674 1.00 46.56 84 LYS A CA 1
ATOM 670 C C . LYS A 1 84 ? -10.933 18.855 24.613 1.00 46.56 84 LYS A C 1
ATOM 672 O O . LYS A 1 84 ? -9.814 18.362 24.493 1.00 46.56 84 LYS A O 1
ATOM 677 N N . LYS A 1 85 ? -11.379 19.846 23.837 1.00 49.78 85 LYS A N 1
ATOM 678 C CA . LYS A 1 85 ? -10.570 20.631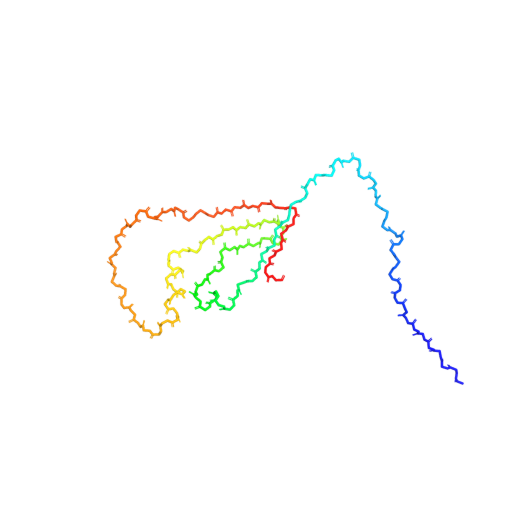 22.897 1.00 49.78 85 LYS A CA 1
ATOM 679 C C . LYS A 1 85 ? -9.529 21.461 23.663 1.00 49.78 85 LYS A C 1
ATOM 681 O O . LYS A 1 85 ? -9.723 22.655 23.836 1.00 49.78 85 LYS A O 1
ATOM 686 N N . ASN A 1 86 ? -8.424 20.855 24.081 1.00 41.19 86 ASN A N 1
ATOM 687 C CA . ASN A 1 86 ? -7.183 21.593 24.315 1.00 41.19 86 ASN A CA 1
ATOM 688 C C . ASN A 1 86 ? -6.198 21.183 23.227 1.00 41.19 86 ASN A C 1
ATOM 690 O O . ASN A 1 86 ? -5.465 20.204 23.342 1.00 41.19 86 ASN A O 1
ATOM 694 N N . VAL A 1 87 ? -6.265 21.919 22.118 1.00 45.75 87 VAL A N 1
ATOM 695 C CA . VAL A 1 87 ? -5.294 21.845 21.029 1.00 45.75 87 VAL A CA 1
ATOM 696 C C . VAL A 1 87 ? -4.098 22.689 21.451 1.00 45.75 87 VAL A C 1
ATOM 698 O O . VAL A 1 87 ? -3.966 23.844 21.054 1.00 45.75 87 VAL A O 1
ATOM 701 N N . GLU A 1 88 ? -3.230 22.121 22.282 1.00 42.16 88 GLU A N 1
ATOM 702 C CA . GLU A 1 88 ? -1.853 22.597 22.324 1.00 42.16 88 GLU A CA 1
ATOM 703 C C . GLU A 1 88 ? -1.156 22.063 21.075 1.00 42.16 88 GLU A C 1
ATOM 705 O O . GLU A 1 88 ? -1.053 20.856 20.842 1.00 42.16 88 GLU A O 1
ATOM 710 N N . LYS A 1 89 ? -0.757 22.995 20.207 1.00 50.84 89 LYS A N 1
ATOM 711 C CA . LYS A 1 89 ? 0.025 22.724 19.004 1.00 50.84 89 LYS A CA 1
ATOM 712 C C . LYS A 1 89 ? 1.403 22.211 19.428 1.00 50.84 89 LYS A C 1
ATOM 714 O O . LYS A 1 89 ? 2.334 22.992 19.563 1.00 50.84 89 LYS A O 1
ATOM 719 N N . SER A 1 90 ? 1.540 20.906 19.644 1.00 45.41 90 SER A N 1
ATOM 720 C CA . SER A 1 90 ? 2.857 20.279 19.756 1.00 45.41 90 SER A CA 1
ATOM 721 C C . SER A 1 90 ? 3.554 20.323 18.392 1.00 45.41 90 SER A C 1
ATOM 723 O O . SER A 1 90 ? 2.931 19.998 17.378 1.00 45.41 90 SER A O 1
ATOM 725 N N . GLU A 1 91 ? 4.842 20.663 18.385 1.00 41.06 91 GLU A N 1
ATOM 726 C CA . GLU A 1 91 ? 5.766 20.868 17.249 1.00 41.06 91 GLU A CA 1
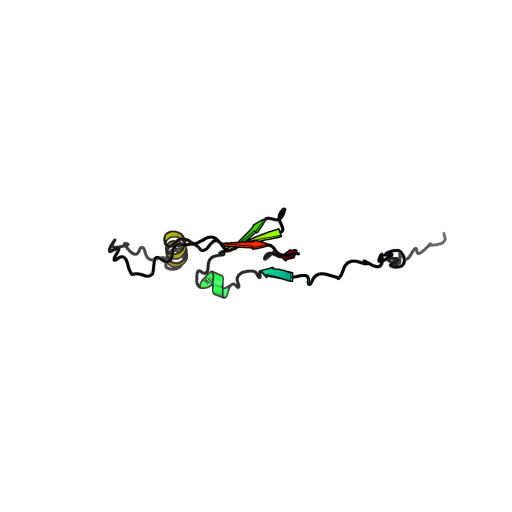ATOM 727 C C . GLU A 1 91 ? 5.915 19.678 16.262 1.00 41.06 91 GLU A C 1
ATOM 729 O O . GLU A 1 91 ? 6.738 19.702 15.351 1.00 41.06 91 GLU A O 1
ATOM 734 N N . GLY A 1 92 ? 5.098 18.631 16.394 1.00 44.06 92 GLY A N 1
ATOM 735 C CA . GLY A 1 92 ? 5.064 17.444 15.538 1.00 44.06 92 GLY A CA 1
ATOM 736 C C . GLY A 1 92 ? 4.154 17.541 14.308 1.00 44.06 92 GLY A C 1
ATOM 737 O O . GLY A 1 92 ? 3.942 16.519 13.656 1.00 44.06 92 GLY A O 1
ATOM 738 N N . GLN A 1 93 ? 3.621 18.721 13.959 1.00 48.97 93 GLN A N 1
ATOM 739 C CA . GLN A 1 93 ? 2.911 18.949 12.687 1.00 48.97 93 GLN A CA 1
ATOM 740 C C . GLN A 1 93 ? 3.892 18.936 11.498 1.00 48.97 93 GLN A C 1
ATOM 742 O O . GLN A 1 93 ? 3.992 19.893 10.735 1.00 48.97 93 GLN A O 1
ATOM 747 N N . LYS A 1 94 ? 4.640 17.842 11.313 1.00 51.81 94 LYS A N 1
ATOM 748 C CA . LYS A 1 94 ? 5.244 17.558 10.012 1.00 51.81 94 LYS A CA 1
ATOM 749 C C . LYS A 1 94 ? 4.084 17.425 9.036 1.00 51.81 94 LYS A C 1
ATOM 751 O O . LYS A 1 94 ? 3.211 16.586 9.244 1.00 51.81 94 LYS A O 1
ATOM 756 N N . ALA A 1 95 ? 4.060 18.287 8.023 1.00 57.28 95 ALA A N 1
ATOM 757 C CA . ALA A 1 95 ? 3.083 18.227 6.950 1.00 57.28 95 ALA A CA 1
ATOM 758 C C . ALA A 1 95 ? 2.918 16.767 6.501 1.00 57.28 95 ALA A C 1
ATOM 760 O O . ALA A 1 95 ? 3.904 16.068 6.243 1.00 57.28 95 ALA A O 1
ATOM 761 N N . VAL A 1 96 ? 1.673 16.292 6.478 1.00 65.19 96 VAL A N 1
ATOM 762 C CA . VAL A 1 96 ? 1.327 14.993 5.906 1.00 65.19 96 VAL A CA 1
ATOM 763 C C . VAL A 1 96 ? 1.555 15.125 4.405 1.00 65.19 96 VAL A C 1
ATOM 765 O O . VAL A 1 96 ? 0.708 15.623 3.675 1.00 65.19 96 VAL A O 1
ATOM 768 N N . ILE A 1 97 ? 2.770 14.799 3.968 1.00 78.44 97 ILE A N 1
ATOM 769 C CA . ILE A 1 97 ? 3.164 14.878 2.564 1.00 78.44 97 ILE A CA 1
ATOM 770 C C . ILE A 1 97 ? 2.875 13.519 1.941 1.00 78.44 97 ILE A C 1
ATOM 772 O O . ILE A 1 97 ? 3.525 12.523 2.278 1.00 78.44 97 ILE A O 1
ATOM 776 N N . GLN A 1 98 ? 1.908 13.508 1.030 1.00 86.69 98 GLN A N 1
ATOM 777 C CA . GLN A 1 98 ? 1.686 12.405 0.110 1.00 86.69 98 GLN A CA 1
ATOM 778 C C . GLN A 1 98 ? 2.934 12.223 -0.762 1.00 86.69 98 GLN A C 1
ATOM 780 O O . GLN A 1 98 ? 3.497 13.197 -1.265 1.00 86.69 98 GLN A O 1
ATOM 785 N N . ARG A 1 99 ? 3.403 10.984 -0.921 1.00 88.94 99 ARG A N 1
ATOM 786 C CA . ARG A 1 99 ? 4.586 10.671 -1.739 1.00 88.94 99 ARG A CA 1
ATOM 787 C C . ARG A 1 99 ? 4.222 9.723 -2.864 1.00 88.94 99 ARG A C 1
ATOM 789 O O . ARG A 1 99 ? 3.409 8.827 -2.670 1.00 88.94 99 ARG A O 1
ATOM 796 N N . HIS A 1 100 ? 4.871 9.908 -4.006 1.00 91.75 100 HIS A N 1
ATOM 797 C CA . HIS A 1 100 ? 4.672 9.106 -5.205 1.00 91.75 100 HIS A CA 1
ATOM 798 C C . HIS A 1 100 ? 5.982 8.413 -5.570 1.00 91.75 100 HIS A C 1
ATOM 800 O O . HIS A 1 100 ? 7.030 9.057 -5.625 1.00 91.75 100 HIS A O 1
ATOM 806 N N . TYR A 1 101 ? 5.909 7.110 -5.818 1.00 91.69 101 TYR A N 1
ATOM 807 C CA . TYR A 1 101 ? 7.027 6.288 -6.266 1.00 91.69 101 TYR A CA 1
ATOM 808 C C . TYR A 1 101 ? 6.609 5.505 -7.510 1.00 91.69 101 TYR A C 1
ATOM 810 O O . TYR A 1 101 ? 5.515 4.942 -7.541 1.00 91.69 101 TYR A O 1
ATOM 818 N N . ALA A 1 102 ? 7.484 5.462 -8.511 1.00 91.50 102 ALA A N 1
ATOM 819 C CA . ALA A 1 102 ? 7.306 4.676 -9.726 1.00 91.50 102 ALA A CA 1
ATOM 820 C C . ALA A 1 102 ? 8.284 3.497 -9.715 1.00 91.50 102 ALA A C 1
ATOM 822 O O . ALA A 1 102 ? 9.457 3.671 -9.379 1.00 91.50 102 ALA A O 1
ATOM 823 N N . PHE A 1 103 ? 7.801 2.313 -10.078 1.00 90.62 103 PHE A N 1
ATOM 824 C CA . PHE A 1 103 ? 8.591 1.083 -10.165 1.00 90.62 103 PHE A CA 1
ATOM 825 C C . PHE A 1 103 ? 8.318 0.390 -11.500 1.00 90.62 103 PHE A C 1
ATOM 827 O O . PHE A 1 103 ? 7.303 0.661 -12.139 1.00 90.62 103 PHE A O 1
ATOM 834 N N . ASP A 1 104 ? 9.174 -0.555 -11.896 1.00 90.38 104 ASP A N 1
ATOM 835 C CA . ASP A 1 104 ? 8.909 -1.383 -13.080 1.00 90.38 104 ASP A CA 1
ATOM 836 C C . ASP A 1 104 ? 7.652 -2.242 -12.890 1.00 90.38 104 ASP A C 1
ATOM 838 O O . ASP A 1 104 ? 6.922 -2.509 -13.844 1.00 90.38 104 ASP A O 1
ATOM 842 N N . ARG A 1 105 ? 7.412 -2.694 -11.649 1.00 88.56 105 ARG A N 1
ATOM 843 C CA . ARG A 1 105 ? 6.194 -3.399 -11.234 1.00 88.56 105 ARG A CA 1
ATOM 844 C C . ARG A 1 105 ? 5.829 -3.070 -9.794 1.00 88.56 105 ARG A C 1
ATOM 846 O O . ARG A 1 105 ? 6.692 -3.058 -8.912 1.00 88.56 105 ARG A O 1
ATOM 853 N N . CYS A 1 106 ? 4.538 -2.906 -9.558 1.00 89.81 106 CYS A N 1
ATOM 854 C CA . CYS A 1 106 ? 3.963 -2.739 -8.237 1.00 89.81 106 CYS A CA 1
ATOM 855 C C . CYS A 1 106 ? 2.934 -3.849 -7.989 1.00 89.81 106 CYS A C 1
ATOM 857 O O . CYS A 1 106 ? 2.124 -4.144 -8.861 1.00 89.81 106 CYS A O 1
ATOM 859 N N . PHE A 1 107 ? 2.984 -4.466 -6.811 1.00 88.94 107 PHE A N 1
ATOM 860 C CA . PHE A 1 107 ? 2.009 -5.456 -6.356 1.00 88.94 107 PHE A CA 1
ATOM 861 C C . PHE A 1 107 ? 1.377 -4.951 -5.062 1.00 88.94 107 PHE A C 1
ATOM 863 O O . PHE A 1 107 ? 2.099 -4.619 -4.112 1.00 88.94 107 PHE A O 1
ATOM 870 N N . ASP A 1 108 ? 0.057 -4.840 -5.026 1.00 87.62 108 ASP A N 1
ATOM 871 C CA . ASP A 1 108 ? -0.659 -4.439 -3.824 1.00 87.62 108 ASP A CA 1
ATOM 872 C C . ASP A 1 108 ? -0.945 -5.647 -2.917 1.00 87.62 108 ASP A C 1
ATOM 874 O O . ASP A 1 108 ? -0.299 -6.694 -3.008 1.00 87.62 108 ASP A O 1
ATOM 878 N N . ASP A 1 109 ? -1.835 -5.439 -1.952 1.00 85.38 109 ASP A N 1
ATOM 879 C CA . ASP A 1 109 ? -2.231 -6.413 -0.948 1.00 85.38 109 ASP A CA 1
ATOM 880 C C . ASP A 1 109 ? -3.327 -7.392 -1.419 1.00 85.38 109 ASP A C 1
ATOM 882 O O . ASP A 1 109 ? -3.852 -8.120 -0.572 1.00 85.38 109 ASP A O 1
ATOM 886 N N . PHE A 1 110 ? -3.654 -7.436 -2.718 1.00 79.12 110 PHE A N 1
ATOM 887 C CA . PHE A 1 110 ? -4.655 -8.341 -3.299 1.00 79.12 110 PHE A CA 1
ATOM 888 C C . PHE A 1 110 ? -4.054 -9.479 -4.141 1.00 79.12 110 PHE A C 1
ATOM 890 O O . PHE A 1 110 ? -2.899 -9.376 -4.617 1.00 79.12 110 PHE A O 1
#

pLDDT: mean 70.56, std 18.88, range [37.28, 94.31]

InterPro domains:
  IPR001752 Kinesin motor domain [PS50067] (27-110)
  IPR027417 P-loop containing nucleoside triphosphate hydrolase [SSF52540] (21-108)
  IPR036961 Kinesin motor domain superfamily [G3DSA:3.40.850.10] (2-110)

Foldseek 3Di:
DDDDDDPPPPPPDPPPPPPDPPPDDDPDFDEEEEADDDPVCLLVLPDDQWDADPVQQKIKGHHDDPVSSVVSNVVNPPDPDDDDPPPPPDPPPPDRDIDIDHGPHYHYRD

Organism: NCBI:txid647221

Secondary structure (DSSP, 8-state):
--------------TT-------S--PPP-EEEPPPPPHHHHHHT----EEEETTTTEEEE-P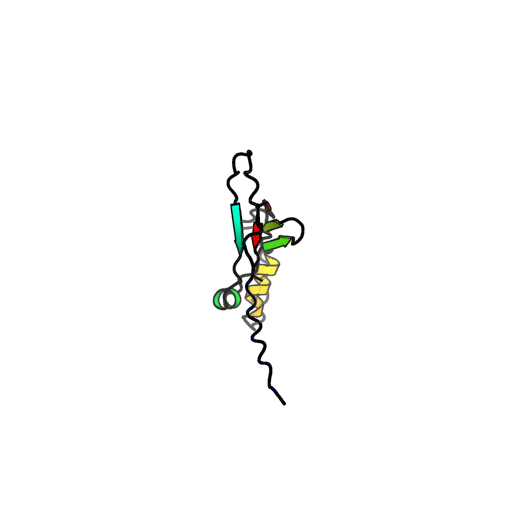PPHHHHHHHHHTTS-S-----------TT------EEEE-SEEE---